Protein AF-M6U6D4-F1 (afdb_monomer_lite)

Sequence (73 aa):
MTQLFLDLPYFIMKVKTVGTKVLKENLSDYLRLVKEGETILVMERNRVVAEIKKTRTERLKTFYKEKKTSFKG

Radius of gyration: 17.67 Å; chains: 1; bounding box: 50×25×47 Å

Organism: NCBI:txid1085540

Structure (mmCIF, N/CA/C/O backbone):
data_AF-M6U6D4-F1
#
_entry.id   AF-M6U6D4-F1
#
loop_
_atom_site.group_PDB
_atom_site.id
_atom_site.type_symbol
_atom_site.label_atom_id
_atom_site.label_alt_id
_atom_site.label_comp_id
_atom_site.label_asym_id
_atom_site.label_entity_id
_atom_site.label_seq_id
_atom_site.pdbx_PDB_ins_code
_atom_site.Cartn_x
_atom_site.Cartn_y
_atom_site.Cartn_z
_atom_site.occupancy
_atom_site.B_iso_or_equiv
_atom_site.auth_seq_id
_atom_site.auth_comp_id
_atom_site.auth_asym_id
_atom_site.auth_atom_id
_atom_site.pdbx_PDB_model_num
ATOM 1 N N . MET A 1 1 ? -37.023 -2.796 -14.337 1.00 58.00 1 MET A N 1
ATOM 2 C CA . MET A 1 1 ? -36.606 -4.212 -14.243 1.00 58.00 1 MET A CA 1
ATOM 3 C C . MET A 1 1 ? -35.987 -4.559 -15.587 1.00 58.00 1 MET A C 1
ATOM 5 O O . MET A 1 1 ? -36.740 -4.635 -16.537 1.00 58.00 1 MET A O 1
ATOM 9 N N . THR A 1 2 ? -34.682 -4.596 -15.834 1.00 48.84 2 THR A N 1
ATOM 10 C CA . THR A 1 2 ? -33.475 -4.947 -15.063 1.00 48.84 2 THR A CA 1
ATOM 11 C C . THR A 1 2 ? -32.311 -4.266 -15.808 1.00 48.84 2 THR A C 1
ATOM 13 O O . THR A 1 2 ? -32.150 -4.506 -16.995 1.00 48.84 2 THR A O 1
ATOM 16 N N . GLN A 1 3 ? -31.621 -3.256 -15.286 1.00 48.84 3 GLN A N 1
ATOM 17 C CA . GLN A 1 3 ? -30.358 -3.357 -14.534 1.00 48.84 3 GLN A CA 1
ATOM 18 C C . GLN A 1 3 ? -29.893 -1.890 -14.355 1.00 48.84 3 GLN A C 1
ATOM 20 O O . GLN A 1 3 ? -29.347 -1.298 -15.275 1.00 48.84 3 GLN A O 1
ATOM 25 N N . LEU A 1 4 ? -30.241 -1.158 -13.296 1.00 50.34 4 LEU A N 1
ATOM 26 C CA . LEU A 1 4 ? -29.487 -1.102 -12.032 1.00 50.34 4 LEU A CA 1
ATOM 27 C C . LEU A 1 4 ? -28.071 -1.716 -12.115 1.00 50.34 4 LEU A C 1
ATOM 29 O O . LEU A 1 4 ? -27.765 -2.671 -11.414 1.00 50.34 4 LEU A O 1
ATOM 33 N N . PHE A 1 5 ? -27.225 -1.205 -13.016 1.00 53.81 5 PHE A N 1
ATOM 34 C CA . PHE A 1 5 ? -25.783 -1.516 -13.094 1.00 53.81 5 PHE A CA 1
ATOM 35 C C . PHE A 1 5 ? -24.908 -0.260 -13.282 1.00 53.81 5 PHE A C 1
ATOM 37 O O . PHE A 1 5 ? -23.732 -0.372 -13.617 1.00 53.81 5 PHE A O 1
ATOM 44 N N . LEU A 1 6 ? -25.462 0.937 -13.054 1.00 44.53 6 LEU A N 1
ATOM 45 C CA . LEU A 1 6 ? -24.723 2.208 -13.123 1.00 44.53 6 LEU A CA 1
ATOM 46 C C . LEU A 1 6 ? -24.685 2.971 -11.789 1.00 44.53 6 LEU A C 1
ATOM 48 O O . LEU A 1 6 ? -24.257 4.116 -11.762 1.00 44.53 6 LEU A O 1
ATOM 52 N N . ASP A 1 7 ? -25.019 2.301 -10.684 1.00 49.88 7 ASP A N 1
ATOM 53 C CA . ASP A 1 7 ? -24.714 2.763 -9.321 1.00 49.88 7 ASP A CA 1
ATOM 54 C C . ASP A 1 7 ? -23.522 1.998 -8.731 1.00 49.88 7 ASP A C 1
ATOM 56 O O . ASP A 1 7 ? -23.472 1.720 -7.533 1.00 49.88 7 ASP A O 1
ATOM 60 N N . LEU A 1 8 ? -22.544 1.605 -9.550 1.00 43.91 8 LEU A N 1
ATOM 61 C CA . LEU A 1 8 ? -21.236 1.301 -8.987 1.00 43.91 8 LEU A CA 1
ATOM 62 C C . LEU A 1 8 ? -20.530 2.643 -8.821 1.00 43.91 8 LEU A C 1
ATOM 64 O O . LEU A 1 8 ? -20.070 3.191 -9.825 1.00 43.91 8 LEU A O 1
ATOM 68 N N . PRO A 1 9 ? -20.383 3.186 -7.594 1.00 50.19 9 PRO A N 1
ATOM 69 C CA . PRO A 1 9 ? -19.302 4.110 -7.364 1.00 50.19 9 PRO A CA 1
ATOM 70 C C . PRO A 1 9 ? -18.049 3.289 -7.656 1.00 50.19 9 PRO A C 1
ATOM 72 O O . PRO A 1 9 ? -17.560 2.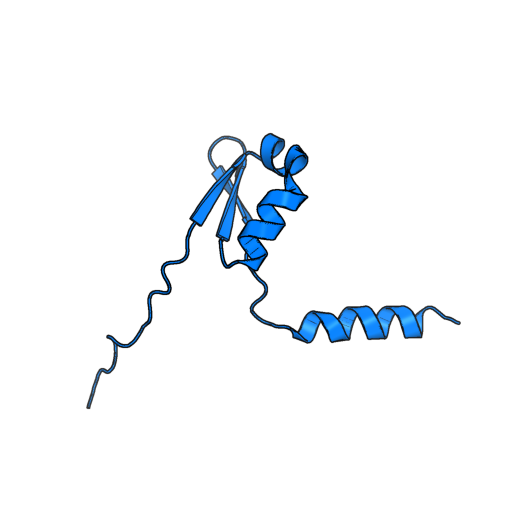540 -6.808 1.00 50.19 9 PRO A O 1
ATOM 75 N N . TYR A 1 10 ? -17.517 3.419 -8.872 1.00 52.84 10 TYR A N 1
ATOM 76 C CA . TYR A 1 10 ? -16.086 3.344 -9.102 1.00 52.84 10 TYR A CA 1
ATOM 77 C C . TYR A 1 10 ? -15.503 4.471 -8.249 1.00 52.84 10 TYR A C 1
ATOM 79 O O . TYR A 1 10 ? -15.170 5.554 -8.717 1.00 52.84 10 TYR A O 1
ATOM 87 N N . PHE A 1 11 ? -15.483 4.221 -6.937 1.00 55.81 11 PHE A N 1
ATOM 88 C CA . PHE A 1 11 ? -14.590 4.809 -5.975 1.00 55.81 11 PHE A CA 1
ATOM 89 C C . PHE A 1 11 ? -13.270 4.830 -6.714 1.00 55.81 11 PHE A C 1
ATOM 91 O O . PHE A 1 11 ? -12.758 3.759 -7.045 1.00 55.81 11 PHE A O 1
ATOM 98 N N . ILE A 1 12 ? -12.834 6.020 -7.124 1.00 59.50 12 ILE A N 1
ATOM 99 C CA . ILE A 1 12 ? -11.595 6.213 -7.863 1.00 59.50 12 ILE A CA 1
ATOM 100 C C . ILE A 1 12 ? -10.512 5.681 -6.932 1.00 59.50 12 ILE A C 1
ATOM 102 O O . ILE A 1 12 ? -10.035 6.386 -6.044 1.00 59.50 12 ILE A O 1
ATOM 106 N N . MET A 1 13 ? -10.219 4.386 -7.046 1.00 65.94 13 MET A N 1
ATOM 107 C CA . MET A 1 13 ? -9.194 3.722 -6.274 1.00 65.94 13 MET A CA 1
ATOM 108 C C . MET A 1 13 ? -7.919 4.339 -6.797 1.00 65.94 13 MET A C 1
ATOM 110 O O . MET A 1 13 ? -7.485 4.048 -7.909 1.00 65.94 13 MET A O 1
ATOM 114 N N . LYS A 1 14 ? -7.371 5.274 -6.032 1.00 86.50 14 LYS A N 1
ATOM 115 C CA . LYS A 1 14 ? -6.065 5.812 -6.342 1.00 86.50 14 LYS A CA 1
ATOM 116 C C . LYS A 1 14 ? -5.063 4.674 -6.117 1.00 86.50 14 LYS A C 1
ATOM 118 O O . LYS A 1 14 ? -5.060 4.014 -5.071 1.00 86.50 14 LYS A O 1
ATOM 123 N N . VAL A 1 15 ? -4.333 4.350 -7.181 1.00 92.25 15 VAL A N 1
ATOM 124 C CA . VAL A 1 15 ? -3.355 3.262 -7.212 1.00 92.25 15 VAL A CA 1
ATOM 125 C C . VAL A 1 15 ? -1.972 3.872 -7.376 1.00 92.25 15 VAL A C 1
ATOM 127 O O . VAL A 1 15 ? -1.753 4.713 -8.249 1.00 92.25 15 VAL A O 1
ATOM 130 N N . LYS A 1 16 ? -1.021 3.421 -6.559 1.00 95.44 16 LYS A N 1
ATOM 131 C CA . LYS A 1 16 ? 0.397 3.778 -6.669 1.00 95.44 16 LYS A CA 1
ATOM 132 C C . LYS A 1 16 ? 1.253 2.532 -6.797 1.00 95.44 16 LYS A C 1
ATOM 134 O O . LYS A 1 16 ? 1.013 1.538 -6.124 1.00 95.44 16 LYS A O 1
ATOM 139 N N . THR A 1 17 ? 2.298 2.622 -7.605 1.00 96.81 17 THR A N 1
ATOM 140 C CA . THR A 1 17 ? 3.246 1.529 -7.827 1.00 96.81 17 THR A CA 1
ATOM 141 C C . THR A 1 17 ? 4.585 1.863 -7.179 1.00 96.81 17 THR A C 1
ATOM 143 O O . THR A 1 17 ? 5.075 2.984 -7.315 1.00 96.81 17 THR A O 1
ATOM 146 N N . VAL A 1 18 ? 5.189 0.907 -6.475 1.00 97.44 18 VAL A N 1
ATOM 147 C CA . VAL A 1 18 ? 6.469 1.087 -5.776 1.00 97.44 18 VAL A CA 1
ATOM 148 C C . VAL A 1 18 ? 7.340 -0.164 -5.886 1.00 97.44 18 VAL A C 1
ATOM 150 O O . VAL A 1 18 ? 6.843 -1.283 -5.823 1.00 97.44 18 VAL A O 1
ATOM 153 N N . GLY A 1 19 ? 8.653 0.008 -6.038 1.00 98.06 19 GLY A N 1
ATOM 154 C CA . GLY A 1 19 ? 9.607 -1.104 -5.983 1.00 98.06 19 GLY A CA 1
ATOM 155 C C . GLY A 1 19 ? 9.870 -1.582 -4.549 1.00 98.06 19 GLY A C 1
ATOM 156 O O . GLY A 1 19 ? 9.847 -0.784 -3.612 1.00 98.06 19 GLY A O 1
ATOM 157 N N . THR A 1 20 ? 10.196 -2.863 -4.366 1.00 97.50 20 THR A N 1
ATOM 158 C CA . THR A 1 20 ? 10.455 -3.467 -3.039 1.00 97.50 20 THR A CA 1
ATOM 159 C C . THR A 1 20 ? 11.489 -2.711 -2.194 1.00 97.50 20 THR A C 1
ATOM 161 O O . THR A 1 20 ? 11.295 -2.554 -0.988 1.00 97.50 20 THR A O 1
ATOM 164 N N . LYS A 1 21 ? 12.560 -2.181 -2.806 1.00 96.75 21 LYS A N 1
ATOM 165 C CA . LYS A 1 21 ? 13.585 -1.389 -2.100 1.00 96.75 21 LYS A CA 1
ATOM 166 C C . LYS A 1 21 ? 13.014 -0.097 -1.502 1.00 96.75 21 LYS A C 1
ATOM 168 O O . LYS A 1 21 ? 13.165 0.136 -0.307 1.00 96.75 21 LYS A O 1
ATOM 173 N N . VAL A 1 22 ? 12.323 0.698 -2.322 1.00 97.88 22 VAL A N 1
ATOM 174 C CA . VAL A 1 22 ? 11.728 1.981 -1.906 1.00 97.88 22 VAL A CA 1
ATOM 175 C C . VAL A 1 22 ? 10.629 1.755 -0.871 1.00 97.88 22 VAL A C 1
ATOM 177 O O . VAL A 1 22 ? 10.548 2.491 0.112 1.00 97.88 22 VAL A O 1
ATOM 180 N N . LEU A 1 23 ? 9.819 0.705 -1.051 1.00 97.88 23 LEU A N 1
ATOM 181 C CA . LEU A 1 23 ? 8.790 0.322 -0.090 1.00 97.88 23 LEU A CA 1
ATOM 182 C C . LEU A 1 23 ? 9.391 -0.003 1.280 1.00 97.88 23 LEU A C 1
ATOM 184 O O . LEU A 1 23 ? 8.864 0.452 2.288 1.00 97.88 23 LEU A O 1
ATOM 188 N N . LYS A 1 24 ? 10.488 -0.767 1.327 1.00 97.31 24 LYS A N 1
ATOM 189 C CA . LYS A 1 24 ? 11.166 -1.123 2.581 1.00 97.31 24 LYS A CA 1
ATOM 190 C C . LYS A 1 24 ? 11.637 0.117 3.345 1.00 97.31 24 LYS A C 1
ATOM 192 O O . LYS A 1 24 ? 11.497 0.170 4.560 1.00 97.31 24 LYS A O 1
ATOM 197 N N . GLU A 1 25 ? 12.191 1.096 2.635 1.00 98.44 25 GLU A N 1
ATOM 198 C CA . GLU A 1 25 ? 12.739 2.325 3.224 1.00 98.44 25 GLU A CA 1
ATOM 199 C C . GLU A 1 25 ? 11.641 3.301 3.684 1.00 98.44 25 GLU A C 1
ATOM 201 O O . GLU A 1 25 ? 11.843 4.024 4.653 1.00 98.44 25 GLU A O 1
ATOM 206 N N . ASN A 1 26 ? 10.463 3.284 3.044 1.00 98.12 26 ASN A N 1
ATOM 207 C CA . ASN A 1 26 ? 9.401 4.284 3.248 1.00 98.12 26 ASN A CA 1
ATOM 208 C C . ASN A 1 26 ? 8.043 3.668 3.637 1.00 98.12 26 ASN A C 1
ATOM 210 O O . ASN A 1 26 ? 6.987 4.261 3.401 1.00 98.12 26 ASN A O 1
ATOM 214 N N . LEU A 1 27 ? 8.037 2.460 4.214 1.00 97.81 27 LEU A N 1
ATOM 215 C CA . LEU A 1 27 ? 6.814 1.688 4.476 1.00 97.81 27 LEU A CA 1
ATOM 216 C C . LEU A 1 27 ? 5.765 2.493 5.252 1.00 97.81 27 LEU A C 1
ATOM 218 O O . LEU A 1 27 ? 4.584 2.463 4.912 1.00 97.81 27 LEU A O 1
ATOM 222 N N . SER A 1 28 ? 6.192 3.231 6.277 1.00 97.75 28 SER A N 1
ATOM 223 C CA . SER A 1 28 ? 5.302 4.031 7.122 1.00 97.75 28 SER A CA 1
ATOM 224 C C . SER A 1 28 ? 4.512 5.075 6.333 1.00 97.75 28 SER A C 1
ATOM 226 O O . SER A 1 28 ? 3.326 5.260 6.606 1.00 97.75 28 SER A O 1
ATOM 228 N N . ASP A 1 29 ? 5.125 5.718 5.340 1.00 97.81 29 ASP A N 1
ATOM 229 C CA . ASP A 1 29 ? 4.453 6.726 4.518 1.00 97.81 29 ASP A CA 1
ATOM 230 C C . ASP A 1 29 ? 3.477 6.087 3.535 1.00 97.81 29 ASP A C 1
ATOM 232 O O . ASP A 1 29 ? 2.332 6.526 3.425 1.00 97.81 29 ASP A O 1
ATOM 236 N N . TYR A 1 30 ? 3.855 4.969 2.914 1.00 97.50 30 TYR A N 1
ATOM 237 C CA . TYR A 1 30 ? 2.921 4.202 2.088 1.00 97.50 30 TYR A CA 1
ATOM 238 C C . TYR A 1 30 ? 1.729 3.678 2.897 1.00 97.50 30 TYR A C 1
ATOM 240 O O . TYR A 1 30 ? 0.602 3.704 2.413 1.00 97.50 30 TYR A O 1
ATOM 248 N N . LEU A 1 31 ? 1.924 3.276 4.155 1.00 96.12 31 LEU A N 1
ATOM 249 C CA . LEU A 1 31 ? 0.817 2.882 5.028 1.00 96.12 31 LEU A CA 1
ATOM 250 C C . LEU A 1 31 ? -0.104 4.055 5.400 1.00 96.12 31 LEU A C 1
ATOM 252 O O . LEU A 1 31 ? -1.285 3.819 5.661 1.00 96.12 31 LEU A O 1
ATOM 256 N N . ARG A 1 32 ? 0.382 5.305 5.425 1.00 95.50 32 ARG A N 1
ATOM 257 C CA . ARG A 1 32 ? -0.481 6.492 5.589 1.00 95.50 32 ARG A CA 1
ATOM 258 C C . ARG A 1 32 ? -1.392 6.661 4.376 1.00 95.50 32 ARG A C 1
ATOM 260 O O . ARG A 1 32 ? -2.603 6.734 4.553 1.00 95.50 32 ARG A O 1
ATOM 267 N N . LEU A 1 33 ? -0.832 6.563 3.171 1.00 95.00 33 LEU A N 1
ATOM 268 C CA . LEU A 1 33 ? -1.601 6.574 1.921 1.00 95.00 33 LEU A CA 1
ATOM 269 C C . LEU A 1 33 ? -2.659 5.459 1.903 1.00 95.00 33 LEU A C 1
ATOM 271 O O . LEU A 1 33 ? -3.832 5.691 1.614 1.00 95.00 33 LEU A O 1
ATOM 275 N N . VAL A 1 34 ? -2.280 4.246 2.310 1.00 94.62 34 VAL A N 1
ATOM 276 C CA . VAL A 1 34 ? -3.211 3.113 2.407 1.00 94.62 34 VAL A CA 1
ATOM 277 C C . VAL A 1 34 ? -4.359 3.399 3.380 1.00 94.62 34 VAL A C 1
ATOM 279 O O . VAL A 1 34 ? -5.508 3.061 3.100 1.00 94.62 34 VAL A O 1
ATOM 282 N N . LYS A 1 35 ? -4.098 4.048 4.521 1.00 91.25 35 LYS A N 1
ATOM 283 C CA . LYS A 1 35 ? -5.154 4.446 5.472 1.00 91.25 35 LYS A CA 1
ATOM 284 C C . LYS A 1 35 ? -6.132 5.457 4.870 1.00 91.25 35 LYS A C 1
ATOM 286 O O . LYS A 1 35 ? -7.320 5.403 5.208 1.00 91.25 35 LYS A O 1
ATOM 291 N N . GLU A 1 36 ? -5.657 6.322 3.981 1.00 91.38 36 GLU A N 1
ATOM 292 C CA . GLU A 1 36 ? -6.468 7.293 3.233 1.00 91.38 36 GLU A CA 1
ATOM 293 C C . GLU A 1 36 ? -7.295 6.640 2.113 1.00 91.38 36 GLU A C 1
ATOM 295 O O . GLU A 1 36 ? -8.257 7.233 1.635 1.00 91.38 36 GLU A O 1
ATOM 300 N N . GLY A 1 37 ? -7.009 5.379 1.773 1.00 89.94 37 GLY A N 1
ATOM 301 C CA . GLY A 1 37 ? -7.767 4.589 0.798 1.00 89.94 37 GLY A CA 1
ATOM 302 C C . GLY A 1 37 ? -7.000 4.270 -0.483 1.00 89.94 37 GLY A C 1
ATOM 303 O O . GLY A 1 37 ? -7.567 3.651 -1.382 1.00 89.94 37 GLY A O 1
ATOM 304 N N . GLU A 1 38 ? -5.725 4.649 -0.562 1.00 93.88 38 GLU A N 1
ATOM 305 C CA . GLU A 1 38 ? -4.847 4.295 -1.677 1.00 93.88 38 GLU A CA 1
ATOM 306 C C . GLU A 1 38 ? -4.542 2.791 -1.684 1.00 93.88 38 GLU A C 1
ATOM 308 O O . GLU A 1 38 ? -4.449 2.134 -0.641 1.00 93.88 38 GLU A O 1
ATOM 313 N N . THR A 1 39 ? -4.353 2.237 -2.879 1.00 95.00 39 THR A N 1
ATOM 314 C CA . THR A 1 39 ? -3.856 0.871 -3.073 1.00 95.00 39 THR A CA 1
ATOM 315 C C . THR A 1 39 ? -2.435 0.922 -3.615 1.00 95.00 39 THR A C 1
ATOM 317 O O . THR A 1 39 ? -2.170 1.565 -4.629 1.00 95.00 39 THR A O 1
ATOM 320 N N . ILE A 1 40 ? -1.508 0.246 -2.943 1.00 97.50 40 ILE A N 1
ATOM 321 C CA . ILE A 1 40 ? -0.095 0.222 -3.314 1.00 97.50 40 ILE A CA 1
ATOM 322 C C . ILE A 1 40 ? 0.228 -1.112 -3.985 1.00 97.50 40 ILE A C 1
ATOM 324 O O . ILE A 1 40 ? 0.123 -2.164 -3.358 1.00 97.50 40 ILE A O 1
ATOM 328 N N . LEU A 1 41 ? 0.650 -1.071 -5.245 1.00 97.62 41 LEU A N 1
ATOM 329 C CA . LEU A 1 41 ? 1.188 -2.213 -5.977 1.00 97.62 41 LEU A CA 1
ATOM 330 C C . LEU A 1 41 ? 2.699 -2.281 -5.774 1.00 97.62 41 LEU A C 1
ATOM 332 O O . LEU A 1 41 ? 3.427 -1.328 -6.060 1.00 97.62 41 LEU A O 1
ATOM 336 N N . VAL A 1 42 ? 3.174 -3.420 -5.287 1.00 98.00 42 VAL A N 1
ATOM 337 C CA . VAL A 1 42 ? 4.592 -3.662 -5.030 1.00 98.00 42 VAL A CA 1
ATOM 338 C C . VAL A 1 42 ? 5.187 -4.398 -6.215 1.00 98.00 42 VAL A C 1
ATOM 340 O O . VAL A 1 42 ? 4.700 -5.462 -6.595 1.00 98.00 42 VAL A O 1
ATOM 343 N N . MET A 1 43 ? 6.250 -3.836 -6.780 1.00 97.88 43 MET A N 1
ATOM 344 C CA . MET A 1 43 ? 6.940 -4.364 -7.947 1.00 97.88 43 MET A CA 1
ATOM 345 C C . MET A 1 43 ? 8.297 -4.950 -7.583 1.00 97.88 43 MET A C 1
ATOM 347 O O . MET A 1 43 ? 9.081 -4.347 -6.846 1.00 97.88 43 MET A O 1
ATOM 351 N N . GLU A 1 44 ? 8.624 -6.066 -8.217 1.00 97.00 44 GLU A N 1
ATOM 352 C CA . GLU A 1 44 ? 9.961 -6.639 -8.247 1.00 97.00 44 GLU A CA 1
ATOM 353 C C . GLU A 1 44 ? 10.291 -7.061 -9.679 1.00 97.00 44 GLU A C 1
ATOM 355 O O . GLU A 1 44 ? 9.491 -7.728 -10.331 1.00 97.00 44 GLU A O 1
ATOM 360 N N . ARG A 1 45 ? 11.457 -6.643 -10.195 1.00 94.25 45 ARG A N 1
ATOM 361 C CA . ARG A 1 45 ? 11.907 -6.958 -11.568 1.00 94.25 45 ARG A CA 1
ATOM 362 C C . ARG A 1 45 ? 10.800 -6.746 -12.621 1.00 94.25 45 ARG A C 1
ATOM 364 O O . ARG A 1 45 ? 10.549 -7.610 -13.456 1.00 94.25 45 ARG A O 1
ATOM 371 N N . ASN A 1 46 ? 10.126 -5.596 -12.552 1.00 90.44 46 ASN A N 1
ATOM 372 C CA . ASN A 1 46 ? 9.013 -5.199 -13.428 1.00 90.44 46 ASN A CA 1
ATOM 373 C C . ASN A 1 46 ? 7.761 -6.094 -13.364 1.00 90.44 46 ASN A C 1
ATOM 375 O O . ASN A 1 46 ? 6.953 -6.085 -14.290 1.00 90.44 46 ASN A O 1
ATOM 379 N N . ARG A 1 47 ? 7.551 -6.831 -12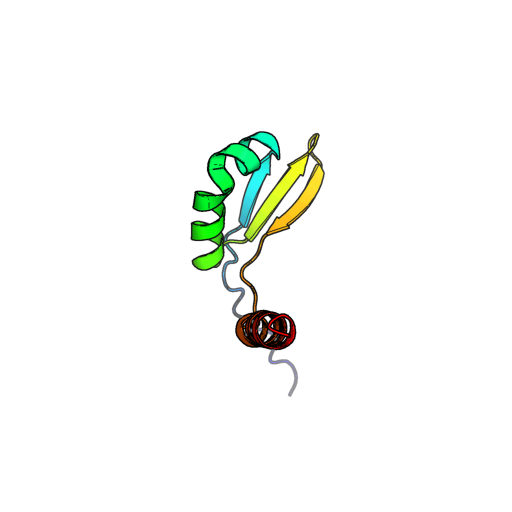.269 1.00 96.00 47 ARG A N 1
ATOM 380 C CA . ARG A 1 47 ? 6.338 -7.624 -12.028 1.00 96.00 47 ARG A CA 1
ATOM 381 C C . ARG A 1 47 ? 5.679 -7.222 -10.719 1.00 96.00 47 ARG A C 1
ATOM 383 O O . ARG A 1 47 ? 6.380 -6.998 -9.736 1.00 96.00 47 ARG A O 1
ATOM 390 N N . VAL A 1 48 ? 4.347 -7.166 -10.701 1.00 96.38 48 VAL A N 1
ATOM 391 C CA . VAL A 1 48 ? 3.587 -6.987 -9.457 1.00 96.38 48 VAL A CA 1
ATOM 392 C C . VAL A 1 48 ? 3.744 -8.259 -8.631 1.00 96.38 48 VAL A C 1
ATOM 394 O O . VAL A 1 48 ? 3.421 -9.345 -9.107 1.00 96.38 48 VAL A O 1
ATOM 397 N N . VAL A 1 49 ? 4.244 -8.125 -7.406 1.00 97.75 49 VAL A N 1
ATOM 398 C CA . VAL A 1 49 ? 4.441 -9.241 -6.468 1.00 97.75 49 VAL A CA 1
ATOM 399 C C . VAL A 1 49 ? 3.538 -9.152 -5.244 1.00 97.75 49 VAL A C 1
ATOM 401 O O . VAL A 1 49 ? 3.294 -10.164 -4.595 1.00 97.75 49 VAL A O 1
ATOM 404 N N . ALA A 1 50 ? 3.021 -7.962 -4.925 1.00 97.38 50 ALA A N 1
ATOM 405 C CA . ALA A 1 50 ? 2.082 -7.780 -3.826 1.00 97.38 50 ALA A CA 1
ATOM 406 C C . ALA A 1 50 ? 1.178 -6.558 -4.029 1.00 97.38 50 ALA A C 1
ATOM 408 O O . ALA A 1 50 ? 1.493 -5.640 -4.787 1.00 97.38 50 ALA A O 1
ATOM 409 N N . GLU A 1 51 ? 0.079 -6.540 -3.281 1.00 96.75 51 GLU A N 1
ATOM 410 C CA . GLU A 1 51 ? -0.823 -5.402 -3.125 1.00 96.75 51 GLU A CA 1
ATOM 411 C C . GLU A 1 51 ? -0.952 -5.075 -1.633 1.00 96.75 51 GLU A C 1
ATOM 413 O O . GLU A 1 51 ? -1.165 -5.965 -0.807 1.00 96.75 51 GLU A O 1
ATOM 418 N N . ILE A 1 52 ? -0.868 -3.792 -1.288 1.00 96.00 52 ILE A N 1
ATOM 419 C CA . ILE A 1 52 ? -1.183 -3.279 0.043 1.00 96.00 52 ILE A CA 1
ATOM 420 C C . ILE A 1 52 ? -2.396 -2.365 -0.095 1.00 96.00 52 ILE A C 1
ATOM 422 O O . ILE A 1 52 ? -2.336 -1.330 -0.755 1.00 96.00 52 ILE A O 1
ATOM 426 N N . LYS A 1 53 ? -3.496 -2.737 0.553 1.00 93.94 53 LYS A N 1
ATOM 427 C CA . LYS A 1 53 ? -4.746 -1.972 0.552 1.00 93.94 53 LYS A CA 1
ATOM 428 C C . LYS A 1 53 ? -5.295 -1.803 1.957 1.00 93.94 53 LYS A C 1
ATOM 430 O O . LYS A 1 53 ? -4.972 -2.573 2.866 1.00 93.94 53 LYS A O 1
ATOM 435 N N . LYS A 1 54 ? -6.171 -0.811 2.129 1.00 91.12 54 LYS A N 1
ATOM 436 C CA . LYS A 1 54 ? -6.894 -0.617 3.385 1.00 91.12 54 LYS A CA 1
ATOM 437 C C . LYS A 1 54 ? -7.703 -1.875 3.681 1.00 91.12 54 LYS A C 1
ATOM 439 O O . LYS A 1 54 ? -8.412 -2.382 2.809 1.00 91.12 54 LYS A O 1
ATOM 444 N N . THR A 1 55 ? -7.624 -2.372 4.913 1.0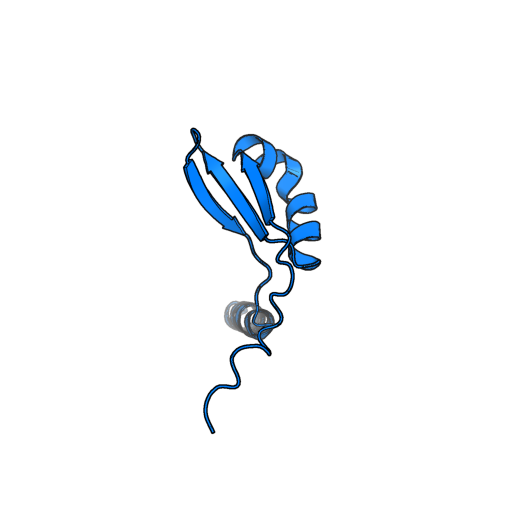0 85.25 55 THR A N 1
ATOM 445 C CA . THR A 1 55 ? -8.527 -3.447 5.329 1.00 85.25 55 THR A CA 1
ATOM 446 C C . THR A 1 55 ? -9.971 -2.950 5.243 1.00 85.25 55 THR A C 1
ATOM 448 O O . THR A 1 55 ? -10.300 -1.886 5.764 1.00 85.25 55 THR A O 1
ATOM 451 N N . ARG A 1 56 ? -10.845 -3.722 4.587 1.00 77.56 56 ARG A N 1
ATOM 452 C CA . ARG A 1 56 ? -12.292 -3.443 4.543 1.00 77.56 56 ARG A CA 1
ATOM 453 C C . ARG A 1 56 ? -12.990 -3.807 5.851 1.00 77.56 56 ARG A C 1
ATOM 455 O O . ARG A 1 56 ? -14.167 -3.518 6.027 1.00 77.56 56 ARG A O 1
ATOM 462 N N . THR A 1 57 ? -12.294 -4.487 6.756 1.00 67.25 57 THR A N 1
ATOM 463 C CA . THR A 1 57 ? -12.896 -5.061 7.951 1.00 67.25 57 THR A CA 1
ATO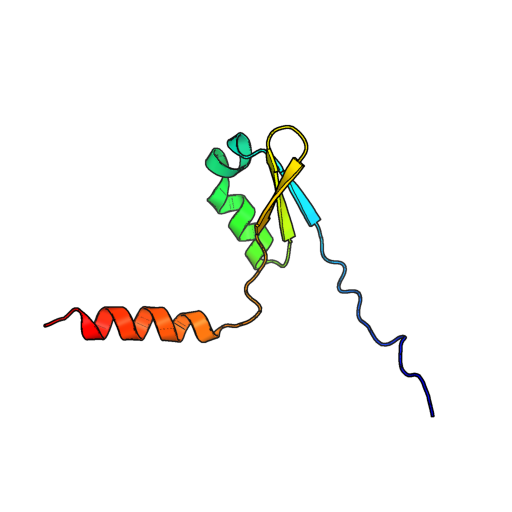M 464 C C . THR A 1 57 ? -12.151 -4.574 9.190 1.00 67.25 57 THR A C 1
ATOM 466 O O . THR A 1 57 ? -11.011 -4.959 9.442 1.00 67.25 57 THR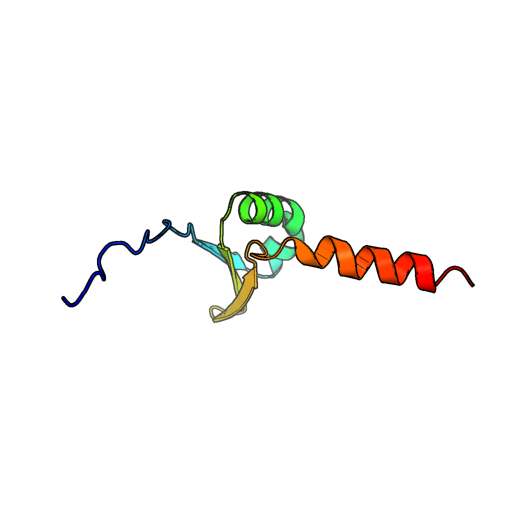 A O 1
ATOM 469 N N . GLU A 1 58 ? -12.831 -3.761 10.002 1.00 60.53 58 GLU A N 1
ATOM 470 C CA . GLU A 1 58 ? -12.383 -3.346 11.344 1.00 60.53 58 GLU A CA 1
ATOM 471 C C . GLU A 1 58 ? -12.220 -4.538 12.318 1.00 60.53 58 GLU A C 1
ATOM 473 O O . GLU A 1 58 ? -11.538 -4.418 13.335 1.00 60.53 58 GLU A O 1
ATOM 478 N N . ARG A 1 59 ? -12.791 -5.713 11.997 1.00 54.94 59 ARG A N 1
ATOM 479 C CA . ARG A 1 59 ? -12.817 -6.921 12.854 1.00 54.94 59 ARG A CA 1
ATOM 480 C C . ARG A 1 59 ? -11.443 -7.509 13.209 1.00 54.94 59 ARG A C 1
ATOM 482 O O . ARG A 1 59 ? -11.364 -8.315 14.128 1.00 54.94 59 ARG A O 1
ATOM 489 N N . LEU A 1 60 ? -10.349 -7.103 12.559 1.00 57.94 60 LEU A N 1
ATOM 490 C CA . LEU A 1 60 ? -9.001 -7.521 12.980 1.00 57.94 60 LEU A CA 1
ATOM 491 C C . LEU A 1 60 ? -8.567 -6.894 14.318 1.00 57.94 60 LEU A C 1
ATOM 493 O O . LEU A 1 60 ? -7.700 -7.456 14.987 1.00 57.94 60 LEU A O 1
ATOM 497 N N . LYS A 1 61 ? -9.193 -5.789 14.760 1.00 54.16 61 LYS A N 1
ATOM 498 C CA . LYS A 1 61 ? -8.968 -5.241 16.112 1.00 54.16 61 LYS A CA 1
ATOM 499 C C . LYS A 1 61 ? -9.350 -6.250 17.204 1.00 54.16 61 LYS A C 1
ATOM 501 O O . LYS A 1 61 ? -8.723 -6.258 18.260 1.00 54.16 61 LYS A O 1
ATOM 506 N N . THR A 1 62 ? -10.331 -7.112 16.938 1.00 55.06 62 THR A N 1
ATOM 507 C CA . THR A 1 62 ? -10.817 -8.126 17.882 1.00 55.06 62 THR A CA 1
ATOM 508 C C . THR A 1 62 ? -9.843 -9.306 17.988 1.00 55.06 62 THR A C 1
ATOM 510 O O . THR A 1 62 ? -9.434 -9.661 19.091 1.00 55.06 62 THR A O 1
ATOM 513 N N . PHE A 1 63 ? -9.333 -9.809 16.855 1.00 59.19 63 PHE A N 1
ATOM 514 C CA . PHE A 1 63 ? -8.425 -10.969 16.816 1.00 59.19 63 PHE A CA 1
ATOM 515 C C . PHE A 1 63 ? -7.080 -10.753 17.535 1.00 59.19 63 PHE A C 1
ATOM 517 O O . PHE A 1 63 ? -6.569 -11.661 18.191 1.00 59.19 63 PHE A O 1
ATOM 524 N N . TYR A 1 64 ? -6.491 -9.553 17.459 1.00 58.19 64 TYR A N 1
ATOM 525 C CA . TYR A 1 64 ? -5.233 -9.269 18.169 1.00 58.19 64 TYR A CA 1
ATOM 526 C C . TYR A 1 64 ? -5.421 -9.044 19.678 1.00 58.19 64 TYR A C 1
ATOM 528 O O . TYR A 1 64 ? -4.480 -9.259 20.447 1.00 58.19 64 TYR A O 1
ATOM 536 N N . LYS A 1 65 ? -6.616 -8.627 20.121 1.00 55.38 65 LYS A N 1
ATOM 537 C CA . LYS A 1 65 ? -6.908 -8.381 21.541 1.00 55.38 65 LYS A CA 1
ATOM 538 C C . LYS A 1 65 ? -7.100 -9.695 22.305 1.00 55.38 65 LYS A C 1
ATOM 540 O O . LYS A 1 65 ? -6.538 -9.843 23.385 1.00 55.38 65 LYS A O 1
ATOM 545 N N . GLU A 1 66 ? -7.780 -10.664 21.693 1.00 58.12 66 GLU A N 1
ATOM 546 C CA . GLU A 1 66 ? -8.021 -12.004 22.252 1.00 58.12 66 GLU A CA 1
ATOM 547 C C . GLU A 1 66 ? -6.730 -12.816 22.443 1.00 58.12 66 GLU A C 1
ATOM 549 O O . GLU A 1 66 ? -6.545 -13.479 23.466 1.00 58.12 66 GLU A O 1
ATOM 554 N N . LYS A 1 67 ? -5.777 -12.717 21.504 1.00 55.81 67 LYS A N 1
ATOM 555 C CA . LYS A 1 67 ? -4.478 -13.397 21.632 1.00 55.81 67 LYS A CA 1
ATOM 556 C C . LYS A 1 67 ? -3.676 -12.862 22.826 1.00 55.81 67 LYS A C 1
ATOM 558 O O . LYS A 1 67 ? -3.156 -13.659 23.594 1.00 55.81 67 LYS A O 1
ATOM 563 N N . LYS A 1 68 ? -3.612 -11.544 23.060 1.00 57.53 68 LYS A N 1
ATOM 564 C CA . LYS A 1 68 ? -2.845 -10.990 24.198 1.00 57.53 68 LYS A CA 1
ATOM 565 C C . LYS A 1 68 ? -3.417 -11.348 25.575 1.00 57.53 68 LYS A C 1
ATOM 567 O O . LYS A 1 68 ? -2.643 -11.452 26.520 1.00 57.53 68 LYS A O 1
ATOM 572 N N . THR A 1 69 ? -4.727 -11.551 25.701 1.00 55.91 69 THR A N 1
ATOM 573 C CA . THR A 1 69 ? -5.343 -12.002 26.961 1.00 55.91 69 THR A CA 1
ATOM 574 C C . THR A 1 69 ? -5.152 -13.497 27.219 1.00 55.91 69 THR A C 1
ATOM 576 O O . THR A 1 69 ? -5.157 -13.902 28.373 1.00 55.91 69 THR A O 1
ATOM 579 N N . SER A 1 70 ? -4.929 -14.306 26.176 1.00 56.81 70 SER A N 1
ATOM 580 C CA . SER A 1 70 ? -4.720 -15.758 26.301 1.00 56.81 70 SER A CA 1
ATOM 581 C C . SER A 1 70 ? -3.269 -16.170 26.585 1.00 56.81 70 SER A C 1
ATOM 583 O O . SER A 1 70 ? -3.047 -17.297 27.008 1.00 56.81 70 SER A O 1
ATOM 585 N N . PHE A 1 71 ? -2.287 -15.295 26.350 1.00 60.50 71 PHE A N 1
ATOM 586 C CA . PHE A 1 71 ? -0.865 -15.550 26.648 1.00 60.50 71 PHE A CA 1
ATOM 587 C C . PHE A 1 71 ? -0.427 -15.017 28.024 1.00 60.50 71 PHE A C 1
ATOM 589 O O . PHE A 1 71 ? 0.761 -15.013 28.333 1.00 60.50 71 PHE A O 1
ATOM 596 N N . LYS A 1 72 ? -1.372 -14.544 28.848 1.00 54.81 72 LYS A N 1
ATOM 597 C CA . LYS A 1 72 ? -1.123 -14.180 30.245 1.00 54.81 72 LYS A CA 1
ATOM 598 C C . LYS A 1 72 ? -1.556 -15.348 31.138 1.00 54.81 72 LYS A C 1
ATOM 600 O O . LYS A 1 72 ? -2.591 -15.276 31.791 1.00 54.81 72 LYS A O 1
ATOM 605 N N . GLY A 1 73 ? -0.788 -16.431 31.071 1.00 52.00 73 GLY A N 1
ATOM 606 C CA . GLY A 1 73 ? -0.865 -17.612 31.929 1.00 52.00 73 GLY A CA 1
ATOM 607 C C . GLY A 1 73 ? 0.539 -17.982 32.363 1.00 52.00 73 GLY A C 1
ATOM 608 O O . GLY A 1 73 ? 1.420 -17.954 31.475 1.00 52.00 73 GLY A O 1
#

Secondary structure (DSSP, 8-state):
-----S--------EEEEEHHHHHHSHHHHHHHHHHT-EEEEEETTEEEEEE---S-TTHHHHHHHHHHHT--

Foldseek 3Di:
DDDPPPPPPPPVQAEEEDEPVVCVVCVVVVVVVQCVFHKYFYDDPRDGPDIDHHDPDPCVVVVVVVVVVVPPD

pLDDT: mean 78.65, std 20.1, range [43.91, 98.44]

=== Feature glossary ===
Feature key, reading from the visual/contextual features back to the raw sequence:

Rendered structure images. Six rendered views show the 3D structure from the faces of a cube — i.e. along ±x, ±y, ±z. Rendering representation is drawn randomly per protein from cartoon (secondary-structure ribbons), sticks (backbone bonds), or molecular surface; coloring is either N→C rainbow (blue at the N-terminus through red at the C-terminus) or one color per chain.

Contact-map, Ramachandran, and PAE plots. The contact map is a binary N×N matrix image: pixel (i, j) is dark where Cα_i and Cα_j are within 8 Å and |i−j|>4. Because the |i−j|>4 filter removes local helical contacts, off-diagonal stripes parallel to the main diagonal indicate parallel β-sheets; stripes perpendicular to it indicate antiparallel β-sheets. The Ramachandran plot scatters every residue's (φ, ψ) pair against the sterically allowed regions. The PAE heatmap renders the predicted-aligned-error matrix.

InterPro / GO / CATH / organism. Database cross-references. InterPro integrates a dozen domain/family signature databases into unified entries with residue-range hits. GO terms attach function/process/location labels with evidence codes. CATH codes position the fold in a four-level structural taxonomy. Organism is the NCBI-taxonomy species name.

Nearest PDB structures. The Foldseek neighbor list gives the closest experimentally determined structures in the PDB, ranked by structural alignment. TM-score near 1 means near-identical fold; near 0.3 means only rough topology match. This is how one finds what a novel AlphaFold prediction most resembles in the solved-structure universe.

Predicted aligned error. PAE(i, j) answers: if I align the predicted and true structures on residue i, how far off (in Å) do I expect residue j to be? A block-diagonal PAE matrix with low values on the blocks and high values off-diagonal is the signature of a multi-domain protein with confidently predicted domains but uncertain inter-domain orientation.

Solvent-accessible surface area. Accessible surface area quantif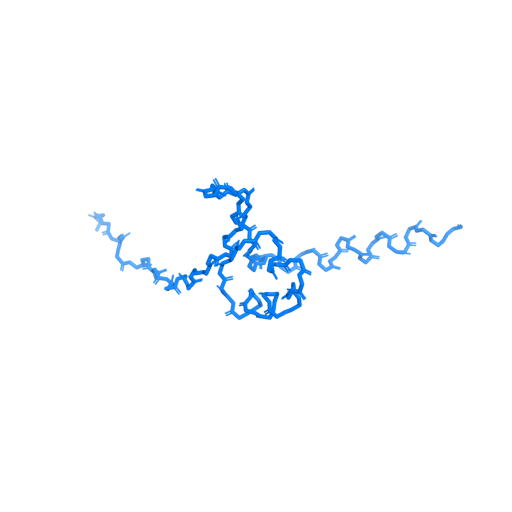ies burial. A residue with SASA near zero is packed into the hydrophobic core; one with SASA >100 Å² sits on the surface. Computed here via the Shrake–Rupley numerical algorithm with a 1.4 Å probe.

B-factor. B-factor (Debye–Waller factor) reflects atomic displacement in the crystal lattice. It is an experimental observable (units Å²), not a prediction; low values mean the atom is pinned down, high values mean it moves or is heterogeneous across the crystal.

pLDDT. For AlphaFold models, the B-factor field carries pLDDT — the model's own estimate of local accuracy on a 0–100 scale. Regions with pLDDT<50 should be treated as essentially unmodeled; they often correspond to intrinsically disordered segments.

Backbone torsions (φ/ψ). φ (phi) and ψ (psi) are the two rotatable backbone dihedrals per residue: φ is the C(i-1)–N–Cα–C torsion, ψ is the N–Cα–C–N(i+1) torsion, both in degrees on (−180°, 180°]. α-helical residues cluster near (−60°, −45°); β-strand residues near (−120°, +130°). A Ramachandran plot is simply a scatter of (φ, ψ) for every residue.

Radius of gyration, Cα contacts, bounding box. Radius of gyration (Rg) is the root-mean-square distance of Cα atoms from their centroid — a single number for overall size and compactness. A globular domain of N residues has Rg ≈ 2.2·N^0.38 Å; an extended or disordered chain has a much larger Rg. The Cα contact count is the number of residue pairs whose Cα atoms are within 8 Å and are more than four positions apart in sequence — a standard proxy for tertiary packing density. The bounding box is the smallest axis-aligned box enclosing all Cα atoms.

Secondary structure (3-state, P-SEA). Three-state secondary structure (P-SEA) collapses the eight DSSP classes into helix (a), strand (b), and coil (c). P-SEA assigns these from Cα geometry alone — distances and angles — without requiring backbone oxygens, so it works on any Cα trace.

Secondary structure (8-state, DSSP). DSSP 8-state secondary structure assigns each residue one of H (α-helix), G (3₁₀-helix), I (π-helix), E (extended β-strand), B (isolated β-bridge), T (hydrogen-bonded turn), S (bend), or '-' (coil). The assignment is computed from backbone hydrogen-bond geometry via the Kabsch–Sander algorithm.

Foldseek 3Di. A 3Di character summarizes, for each residue, the relative orientation of the Cα frame of its nearest spatial neighbor. Because it encodes fold topology rather than chemistry, 3Di alignments detect remote structural similarity that sequence alignment misses.

mmCIF coordinates. The mmCIF block holds the 3D Cartesian coordinates of each backbone atom (N, Cα, C, O) in ångströms. mmCIF is the PDB's canonical archive format — a tagged-loop text representation of the atomic model.

Sequence. Sequence gives the chain of amino acids in standard one-letter code (A=alanine, C=cysteine, …, Y=tyrosine), read N→C. It is the only feature that is directly encoded by the gene; all structural features are derived from the folded form of this sequence.